Protein AF-A0A2V7W610-F1 (afdb_monomer)

pLDDT: mean 85.4, std 14.94, range [40.12, 98.06]

Radius of gyration: 17.73 Å; Cα contacts (8 Å, |Δi|>4): 260; chains: 1; bounding box: 36×51×51 Å

Structure (mmCIF, N/CA/C/O backbone):
data_AF-A0A2V7W610-F1
#
_entry.id   AF-A0A2V7W610-F1
#
loop_
_atom_site.group_PDB
_atom_site.id
_atom_site.type_symbol
_atom_site.label_atom_id
_atom_site.label_alt_id
_atom_site.label_comp_id
_atom_site.label_asym_id
_atom_site.label_entity_id
_atom_site.label_seq_id
_atom_site.pdbx_PDB_ins_code
_atom_site.Cartn_x
_atom_site.Cartn_y
_atom_site.Cartn_z
_atom_site.occupancy
_atom_site.B_iso_or_equiv
_atom_site.auth_seq_id
_atom_site.auth_comp_id
_atom_site.auth_asym_id
_atom_site.auth_atom_id
_atom_site.pdbx_PDB_model_num
ATOM 1 N N . MET A 1 1 ? 14.233 -35.018 30.218 1.00 40.12 1 MET A N 1
ATOM 2 C CA . MET A 1 1 ? 14.538 -34.528 28.858 1.00 40.12 1 MET A CA 1
ATOM 3 C C . MET A 1 1 ? 13.207 -34.160 28.218 1.00 40.12 1 MET A C 1
ATOM 5 O O . MET A 1 1 ? 12.438 -35.059 27.917 1.00 40.12 1 MET A O 1
ATOM 9 N N . PHE A 1 2 ? 12.868 -32.870 28.163 1.00 42.03 2 PHE A N 1
ATOM 10 C CA . PHE A 1 2 ? 11.609 -32.383 27.588 1.00 42.03 2 PHE A CA 1
ATOM 11 C C . PHE A 1 2 ? 11.849 -32.033 26.117 1.00 42.03 2 PHE A C 1
ATOM 13 O O . PHE A 1 2 ? 12.739 -31.240 25.820 1.00 42.03 2 PHE A O 1
ATOM 20 N N . ILE A 1 3 ? 11.097 -32.652 25.207 1.00 46.16 3 ILE A N 1
ATOM 21 C CA . ILE A 1 3 ? 11.120 -32.320 23.780 1.00 46.16 3 ILE A CA 1
ATOM 22 C C . ILE A 1 3 ? 10.206 -31.105 23.597 1.00 46.16 3 ILE A C 1
ATOM 24 O O . ILE A 1 3 ? 8.990 -31.219 23.735 1.00 46.16 3 ILE A O 1
ATOM 28 N N . ALA A 1 4 ? 10.795 -29.936 23.345 1.00 46.53 4 ALA A N 1
ATOM 29 C CA . ALA A 1 4 ? 10.055 -28.740 22.963 1.00 46.53 4 ALA A CA 1
ATOM 30 C C . ALA A 1 4 ? 9.516 -28.935 21.537 1.00 46.53 4 ALA A C 1
ATOM 32 O O . ALA A 1 4 ? 10.276 -28.912 20.571 1.00 46.53 4 ALA A O 1
ATOM 33 N N . GLY A 1 5 ? 8.212 -29.187 21.410 1.00 43.66 5 GLY A N 1
ATOM 34 C CA . GLY A 1 5 ? 7.533 -29.215 20.119 1.00 43.66 5 GLY A CA 1
ATOM 35 C C . GLY A 1 5 ? 7.457 -27.804 19.544 1.00 43.66 5 GLY A C 1
ATOM 36 O O . GLY A 1 5 ? 6.911 -26.905 20.179 1.00 43.66 5 GLY A O 1
ATOM 37 N N . THR A 1 6 ? 8.002 -27.601 18.348 1.00 46.81 6 THR A N 1
ATOM 38 C CA . THR A 1 6 ? 7.841 -26.358 17.591 1.00 46.81 6 THR A CA 1
ATOM 39 C C . THR A 1 6 ? 6.383 -26.235 17.151 1.00 46.81 6 THR A C 1
ATOM 41 O O . THR A 1 6 ? 5.948 -26.919 16.224 1.00 46.81 6 THR A O 1
ATOM 44 N N . ALA A 1 7 ? 5.609 -25.398 17.840 1.00 51.09 7 ALA A N 1
ATOM 45 C CA . ALA A 1 7 ? 4.271 -25.019 17.409 1.00 51.09 7 ALA A CA 1
ATOM 46 C C . ALA A 1 7 ? 4.396 -24.077 16.204 1.00 51.09 7 ALA A C 1
ATOM 48 O O . ALA A 1 7 ? 4.705 -22.899 16.359 1.00 51.09 7 ALA A O 1
ATOM 49 N N . PHE A 1 8 ? 4.190 -24.602 14.997 1.00 50.31 8 PHE A N 1
ATOM 50 C CA . PHE A 1 8 ? 3.998 -23.764 13.817 1.00 50.31 8 PHE A CA 1
ATOM 51 C C . PHE A 1 8 ? 2.590 -23.166 13.882 1.00 50.31 8 PHE A C 1
ATOM 53 O O . PHE A 1 8 ? 1.602 -23.906 13.870 1.00 50.31 8 PHE A O 1
ATOM 60 N N . ALA A 1 9 ? 2.497 -21.839 13.987 1.00 54.94 9 ALA A N 1
ATOM 61 C CA . ALA A 1 9 ? 1.236 -21.126 13.828 1.00 54.94 9 ALA A CA 1
ATOM 62 C C . ALA A 1 9 ? 0.700 -21.391 12.410 1.00 54.94 9 ALA A C 1
ATOM 64 O O . ALA A 1 9 ? 1.433 -21.254 11.430 1.00 54.94 9 ALA A O 1
ATOM 65 N N . LYS A 1 10 ? -0.553 -21.848 12.311 1.00 49.59 10 LYS A N 1
ATOM 66 C CA . LYS A 1 10 ? -1.235 -22.061 11.031 1.00 49.59 10 LYS A CA 1
ATOM 67 C C . LYS A 1 10 ? -1.889 -20.753 10.608 1.00 49.59 10 LYS A C 1
ATOM 69 O O . LYS A 1 10 ? -2.661 -20.194 11.379 1.00 49.59 10 LYS A O 1
ATOM 74 N N . THR A 1 11 ? -1.593 -20.317 9.396 1.00 49.59 11 THR A N 1
ATOM 75 C CA . THR A 1 11 ? -2.213 -19.165 8.737 1.00 49.59 11 THR A CA 1
ATOM 76 C C . THR A 1 11 ? -3.369 -19.662 7.853 1.00 49.59 11 THR A C 1
ATOM 78 O O . THR A 1 11 ? -3.312 -20.818 7.409 1.00 49.59 11 THR A O 1
ATOM 81 N N . PRO A 1 12 ? -4.432 -18.872 7.603 1.00 50.12 12 PRO A N 1
ATOM 82 C CA . PRO A 1 12 ? -5.572 -19.313 6.784 1.00 50.12 12 PRO A CA 1
ATOM 83 C C . PRO A 1 12 ? -5.183 -19.701 5.352 1.00 50.12 12 PRO A C 1
ATOM 85 O O . PRO A 1 12 ? -5.766 -20.612 4.767 1.00 50.12 12 PRO A O 1
ATOM 88 N N . ASP A 1 13 ? -4.148 -19.061 4.803 1.00 56.47 13 ASP A N 1
ATOM 89 C CA . ASP A 1 13 ? -3.583 -19.371 3.487 1.00 56.47 13 ASP A CA 1
ATOM 90 C C . ASP A 1 13 ? -2.638 -20.591 3.492 1.00 56.47 13 ASP A C 1
ATOM 92 O O . ASP A 1 13 ? -2.122 -20.997 2.447 1.00 56.47 13 ASP A O 1
ATOM 96 N N . GLY A 1 14 ? -2.404 -21.192 4.663 1.00 52.78 14 GLY A N 1
ATOM 97 C CA . GLY A 1 14 ? -1.526 -22.343 4.837 1.00 52.78 14 GLY A CA 1
ATOM 98 C C . GLY A 1 14 ? -0.048 -22.052 4.569 1.00 52.78 14 GLY A C 1
ATOM 99 O O . GLY A 1 14 ? 0.725 -23.004 4.429 1.00 52.78 14 GLY A O 1
ATOM 100 N N . LYS A 1 15 ? 0.359 -20.777 4.498 1.00 48.41 15 LYS A N 1
ATOM 101 C CA . LYS A 1 15 ? 1.742 -20.345 4.268 1.00 48.41 15 LYS A CA 1
ATOM 102 C C . LYS A 1 15 ? 2.288 -19.573 5.477 1.00 48.41 15 LYS A C 1
ATOM 104 O O . LYS A 1 15 ? 2.146 -18.360 5.553 1.00 48.41 15 LYS A O 1
ATOM 109 N N . PRO A 1 16 ? 2.972 -20.250 6.413 1.00 42.97 16 PRO A N 1
ATOM 110 C CA . PRO A 1 16 ? 3.772 -19.582 7.432 1.00 42.97 16 PRO A CA 1
ATOM 111 C C . PRO A 1 16 ? 5.091 -19.032 6.846 1.00 42.97 16 PRO A C 1
ATOM 113 O O . PRO A 1 16 ? 5.710 -19.715 6.023 1.00 42.97 16 PRO A O 1
ATOM 116 N N . PRO A 1 17 ? 5.599 -17.886 7.341 1.00 52.41 17 PRO A N 1
ATOM 117 C CA . PRO A 1 17 ? 4.897 -16.938 8.208 1.00 52.41 17 PRO A CA 1
ATOM 118 C C . PRO A 1 17 ? 3.765 -16.256 7.433 1.00 52.41 17 PRO A C 1
ATOM 120 O O . PRO A 1 17 ? 3.884 -16.089 6.220 1.00 52.41 17 PRO A O 1
ATOM 123 N N . SER A 1 18 ? 2.695 -15.855 8.124 1.00 51.53 18 SER A N 1
ATOM 124 C CA . SER A 1 18 ? 1.663 -15.042 7.488 1.00 51.53 18 SER A CA 1
ATOM 125 C C . SER A 1 18 ? 2.335 -13.809 6.892 1.00 51.53 18 SER A C 1
ATOM 127 O O . SER A 1 18 ? 3.132 -13.136 7.551 1.00 51.53 18 SER A O 1
ATOM 129 N N . VAL A 1 19 ? 2.093 -13.547 5.606 1.00 52.16 19 VAL A N 1
ATOM 130 C CA . VAL A 1 19 ? 2.658 -12.378 4.915 1.00 52.16 19 VAL A CA 1
ATOM 131 C C . VAL A 1 19 ? 1.799 -11.163 5.271 1.00 52.16 19 VAL A C 1
ATOM 133 O O . VAL A 1 19 ? 1.050 -10.597 4.469 1.00 52.16 19 VAL A O 1
ATOM 136 N N . GLU A 1 20 ? 1.886 -10.804 6.541 1.00 61.25 20 GLU A N 1
ATOM 137 C CA . GLU A 1 20 ? 1.052 -9.861 7.268 1.00 61.25 20 GLU A CA 1
ATOM 138 C C . GLU A 1 20 ? 1.878 -8.609 7.537 1.00 61.25 20 GLU A C 1
ATOM 140 O O . GLU A 1 20 ? 2.584 -8.473 8.527 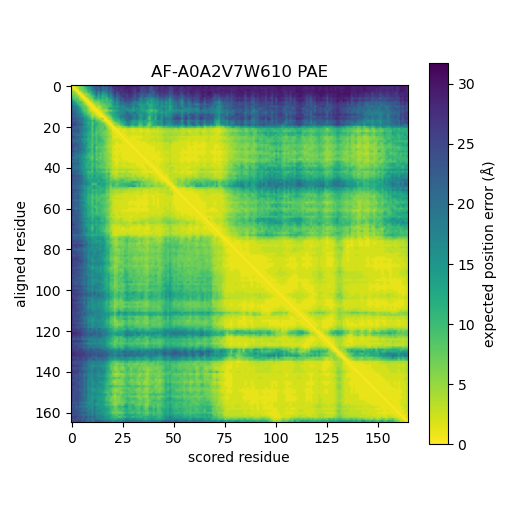1.00 61.25 20 GLU A O 1
ATOM 145 N N . THR A 1 21 ? 1.896 -7.755 6.515 1.00 67.94 21 THR A N 1
ATOM 146 C CA . THR A 1 21 ? 2.650 -6.498 6.492 1.00 67.94 21 THR A CA 1
ATOM 147 C C . THR A 1 21 ? 1.739 -5.288 6.297 1.00 67.94 21 THR A C 1
ATOM 149 O O . THR A 1 21 ? 2.192 -4.191 5.964 1.00 67.94 21 THR A O 1
ATOM 152 N N . VAL A 1 22 ? 0.423 -5.490 6.450 1.00 77.94 22 VAL A N 1
ATOM 153 C CA . VAL A 1 22 ? -0.573 -4.419 6.283 1.00 77.94 22 VAL A CA 1
ATOM 154 C C . VAL A 1 22 ? -0.515 -3.443 7.457 1.00 77.94 22 VAL A C 1
ATOM 156 O O . VAL A 1 22 ? -0.841 -2.267 7.301 1.00 77.94 22 VAL A O 1
ATOM 159 N N . CYS A 1 23 ? -0.017 -3.914 8.600 1.00 86.38 23 CYS A N 1
ATOM 160 C CA . CYS A 1 23 ? 0.124 -3.141 9.820 1.00 86.38 23 CYS A CA 1
ATOM 161 C C . CYS A 1 23 ? 1.526 -2.545 10.040 1.00 86.38 23 CYS A C 1
ATOM 163 O O . CYS A 1 23 ? 1.711 -1.822 11.015 1.00 86.38 23 CYS A O 1
ATOM 165 N N . ASP A 1 24 ? 2.498 -2.764 9.141 1.00 83.38 24 ASP A N 1
ATOM 166 C CA . ASP A 1 24 ? 3.905 -2.323 9.296 1.00 83.38 24 ASP A CA 1
ATOM 167 C C . ASP A 1 24 ? 4.071 -0.821 9.580 1.00 83.38 24 ASP A C 1
ATOM 169 O O . ASP A 1 24 ? 5.041 -0.394 10.208 1.00 83.38 24 ASP A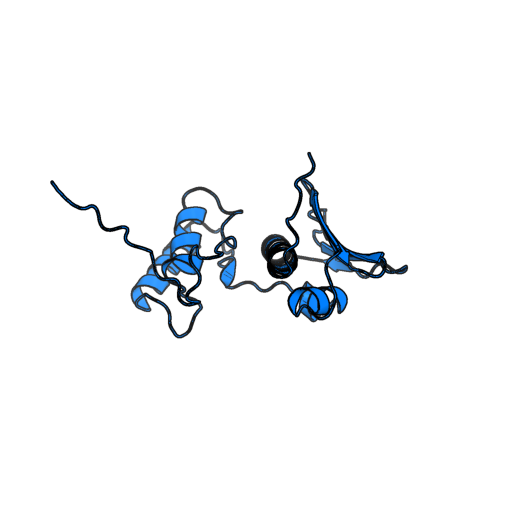 O 1
ATOM 173 N N . ASN A 1 25 ? 3.140 -0.007 9.082 1.00 80.81 25 ASN A N 1
ATOM 174 C CA . ASN A 1 25 ? 3.194 1.446 9.221 1.00 80.81 25 ASN A CA 1
ATOM 175 C C . ASN A 1 25 ? 2.504 1.957 10.495 1.00 80.81 25 ASN A C 1
ATOM 177 O O . ASN A 1 25 ? 2.640 3.133 10.842 1.00 80.81 25 ASN A O 1
ATOM 181 N N . GLU A 1 26 ? 1.779 1.093 11.204 1.00 87.81 26 GLU A N 1
ATOM 182 C CA . GLU A 1 26 ? 1.158 1.427 12.478 1.00 87.81 26 GLU A CA 1
ATOM 183 C C . GLU A 1 26 ? 2.176 1.374 13.619 1.00 87.81 26 GLU A C 1
ATOM 185 O O . GLU A 1 26 ? 3.201 0.693 13.562 1.00 87.81 26 GLU A O 1
ATOM 190 N N . LYS A 1 27 ? 1.903 2.110 14.701 1.00 89.62 27 LYS A N 1
ATOM 191 C CA . LYS A 1 27 ? 2.791 2.169 15.873 1.00 89.62 27 LYS A CA 1
ATOM 192 C C . LYS A 1 27 ? 2.008 2.048 17.177 1.00 89.62 27 LYS A C 1
ATOM 194 O O . LYS A 1 27 ? 0.849 2.449 17.273 1.00 89.62 27 LYS A O 1
ATOM 199 N N . GLY A 1 28 ? 2.655 1.512 18.212 1.00 93.88 28 GLY A N 1
ATOM 200 C CA . GLY A 1 28 ? 2.105 1.449 19.569 1.00 93.88 28 GLY A CA 1
ATOM 201 C C . GLY A 1 28 ? 0.785 0.676 19.659 1.00 93.88 28 GLY A C 1
ATOM 202 O O . GLY A 1 28 ? 0.685 -0.456 19.192 1.00 93.88 28 GLY A O 1
ATOM 203 N N . VAL A 1 29 ? -0.233 1.285 20.275 1.00 95.69 29 VAL A N 1
ATOM 204 C CA . VAL A 1 29 ? -1.556 0.656 20.450 1.00 95.69 29 VAL A CA 1
ATOM 205 C C . VAL A 1 29 ? -2.202 0.315 19.109 1.00 95.69 29 VAL A C 1
ATOM 207 O O . VAL A 1 29 ? -2.818 -0.738 18.982 1.00 95.69 29 VAL A O 1
ATOM 210 N N . LEU A 1 30 ? -2.029 1.169 18.102 1.00 94.31 30 LEU A N 1
ATOM 211 C CA . LEU A 1 30 ? -2.614 0.956 16.782 1.00 94.31 30 LEU A CA 1
ATOM 212 C C . LEU A 1 30 ? -1.957 -0.219 16.072 1.00 94.31 30 LEU A C 1
ATOM 214 O O . LEU A 1 30 ? -2.660 -1.026 15.486 1.00 94.31 30 LEU A O 1
ATOM 218 N N . PHE A 1 31 ? -0.640 -0.379 16.213 1.00 92.88 31 PHE A N 1
ATOM 219 C CA . PHE A 1 31 ? 0.056 -1.562 15.710 1.00 92.88 31 PHE A CA 1
ATOM 220 C C . PHE A 1 31 ? -0.526 -2.842 16.317 1.00 92.88 31 PHE A C 1
ATOM 222 O O . PHE A 1 31 ? -0.952 -3.736 15.598 1.00 92.88 31 PHE A O 1
ATOM 229 N N . GLY A 1 32 ? -0.654 -2.894 17.647 1.00 93.62 32 GLY A N 1
ATOM 230 C CA . GLY A 1 32 ? -1.220 -4.065 18.320 1.00 93.62 32 GLY A CA 1
ATOM 231 C C . GLY A 1 32 ? -2.672 -4.358 17.924 1.00 93.62 32 GLY A C 1
ATOM 232 O O . GLY A 1 32 ? -3.035 -5.518 17.746 1.00 93.62 32 GLY A O 1
ATOM 233 N N . LEU A 1 33 ? -3.503 -3.323 17.771 1.00 95.38 33 LEU A N 1
ATOM 234 C CA . LEU A 1 33 ? -4.895 -3.478 17.343 1.00 95.38 33 LEU A CA 1
ATOM 235 C C . LEU A 1 33 ? -5.003 -3.896 15.874 1.00 95.38 33 LEU A C 1
ATOM 237 O O . LEU A 1 33 ? -5.821 -4.758 15.565 1.00 95.38 33 LEU A O 1
ATOM 241 N N . CYS A 1 34 ? -4.179 -3.319 14.998 1.00 92.50 34 CYS A N 1
ATOM 242 C CA . CYS A 1 34 ? -4.109 -3.684 13.589 1.00 92.50 34 CYS A CA 1
ATOM 243 C C . CYS A 1 34 ? -3.702 -5.148 13.449 1.00 92.50 34 CYS A C 1
ATOM 245 O O . CYS A 1 34 ? -4.459 -5.919 12.869 1.00 92.50 34 CYS A O 1
ATOM 247 N N . ASN A 1 35 ? -2.594 -5.562 14.073 1.00 91.06 35 ASN A N 1
ATOM 248 C CA . ASN A 1 35 ? -2.155 -6.955 14.026 1.00 91.06 35 ASN A CA 1
ATOM 249 C C . ASN A 1 35 ? -3.221 -7.885 14.608 1.00 91.06 35 ASN A C 1
ATOM 251 O O . ASN A 1 35 ? -3.481 -8.947 14.067 1.00 91.06 35 ASN A O 1
ATOM 255 N N . ALA A 1 36 ? -3.890 -7.508 15.697 1.00 92.19 36 ALA A N 1
ATOM 256 C CA . ALA A 1 36 ? -4.942 -8.353 16.250 1.00 92.19 36 ALA A CA 1
ATOM 257 C C . ALA A 1 36 ? -6.136 -8.517 15.294 1.00 92.19 36 ALA A C 1
ATOM 259 O O . ALA A 1 36 ? -6.700 -9.603 15.232 1.00 92.19 36 ALA A O 1
ATOM 260 N N . TYR A 1 37 ? -6.537 -7.457 14.587 1.00 91.50 37 TYR A N 1
ATOM 261 C CA . TYR A 1 37 ? -7.735 -7.447 13.744 1.00 91.50 37 TYR A CA 1
ATOM 262 C C . TYR A 1 37 ? -7.479 -7.983 12.335 1.00 91.50 37 TYR A C 1
ATOM 264 O O . TYR A 1 37 ? -8.192 -8.868 11.868 1.00 91.50 37 TYR A O 1
ATOM 272 N N . CYS A 1 38 ? -6.468 -7.428 11.671 1.00 86.50 38 CYS A N 1
ATOM 273 C CA . CYS A 1 38 ? -6.161 -7.683 10.272 1.00 86.50 38 CYS A CA 1
ATOM 274 C C . CYS A 1 38 ? -5.371 -8.969 10.051 1.00 86.50 38 CYS A C 1
ATOM 276 O O . CYS A 1 38 ? -5.467 -9.528 8.971 1.00 86.50 38 CYS A O 1
ATOM 278 N N . GLU A 1 39 ? -4.568 -9.375 11.033 1.00 84.62 39 GLU A N 1
ATOM 279 C CA . GLU A 1 39 ? -3.521 -10.381 10.847 1.00 84.62 39 GLU A CA 1
ATOM 280 C C . GLU A 1 39 ? -3.824 -11.623 11.714 1.00 84.62 39 GLU A C 1
ATOM 282 O O . GLU A 1 39 ? -4.141 -12.700 11.239 1.00 84.62 39 GLU A O 1
ATOM 287 N N . ALA A 1 40 ? -3.901 -11.475 13.036 1.00 85.94 40 ALA A N 1
ATOM 288 C CA . ALA A 1 40 ? -4.090 -12.614 13.935 1.00 85.94 40 ALA A CA 1
ATOM 289 C C . ALA A 1 40 ? -5.508 -13.217 13.928 1.00 85.94 40 ALA A C 1
ATOM 291 O O . ALA A 1 40 ? -5.667 -14.411 14.196 1.00 85.94 40 ALA A O 1
ATOM 292 N N . GLN A 1 41 ? -6.544 -12.391 13.752 1.00 85.44 41 GLN A N 1
ATOM 293 C CA . GLN A 1 41 ? -7.941 -12.844 13.781 1.00 85.44 41 GLN A CA 1
ATOM 294 C C . GLN A 1 41 ? -8.584 -12.913 12.401 1.00 85.44 41 GLN A C 1
ATOM 296 O O . GLN A 1 41 ? -9.663 -13.498 12.306 1.00 85.44 41 GLN A O 1
ATOM 301 N N . ASP A 1 42 ? -7.947 -12.333 11.379 1.00 81.94 42 ASP A N 1
ATOM 302 C CA . ASP A 1 42 ? -8.472 -12.238 10.017 1.00 81.94 42 ASP A CA 1
ATOM 303 C C . ASP A 1 42 ? -9.928 -11.763 9.985 1.00 81.94 42 ASP A C 1
ATOM 305 O O . ASP A 1 42 ? -10.773 -12.335 9.304 1.00 81.94 42 ASP A O 1
ATOM 309 N N . CYS A 1 43 ? -10.257 -10.716 10.745 1.00 86.12 43 CYS A N 1
ATOM 310 C CA . CYS A 1 43 ? -11.641 -10.270 10.944 1.00 86.12 43 CYS A CA 1
ATOM 311 C C . CYS A 1 43 ? -12.351 -9.796 9.658 1.00 86.12 43 CYS A C 1
ATOM 313 O O . CYS A 1 43 ? -13.552 -9.529 9.678 1.00 86.12 43 CYS A O 1
ATOM 315 N N . THR A 1 44 ? -11.617 -9.668 8.550 1.00 82.31 44 THR A N 1
ATOM 316 C CA . THR A 1 44 ? -12.155 -9.340 7.221 1.00 82.31 44 THR A CA 1
ATOM 317 C C . THR A 1 44 ? -12.395 -10.579 6.344 1.00 82.31 44 THR A C 1
ATOM 319 O O . THR A 1 44 ? -13.052 -10.464 5.308 1.00 82.31 44 THR A O 1
ATOM 322 N N . ASP A 1 45 ? -11.923 -11.764 6.755 1.00 77.81 45 ASP A N 1
ATOM 323 C CA . ASP A 1 45 ? -12.124 -13.032 6.050 1.00 77.81 45 ASP A CA 1
ATOM 324 C C . ASP A 1 45 ? -13.425 -13.717 6.520 1.00 77.81 45 ASP A C 1
ATOM 326 O O . ASP A 1 45 ? -13.684 -13.822 7.723 1.00 77.81 45 ASP A O 1
ATOM 330 N N . PRO A 1 46 ? -14.264 -14.244 5.609 1.00 75.50 46 PRO A N 1
ATOM 331 C CA . PRO A 1 46 ? -15.458 -15.003 5.993 1.00 75.50 46 PRO A CA 1
ATOM 332 C C . PRO A 1 46 ? -15.161 -16.267 6.827 1.00 75.50 46 PRO A C 1
ATOM 334 O O . PRO A 1 46 ? -16.061 -16.779 7.494 1.00 75.50 46 PRO A O 1
ATOM 337 N N . ASN A 1 47 ? -13.924 -16.764 6.808 1.00 75.75 47 ASN A N 1
ATOM 338 C CA . ASN A 1 47 ? -13.409 -17.889 7.589 1.00 75.75 47 ASN A CA 1
ATOM 339 C C . ASN A 1 47 ? -12.522 -17.438 8.765 1.00 75.75 47 ASN A C 1
ATOM 341 O O . ASN A 1 47 ? -11.662 -18.209 9.196 1.00 75.75 47 ASN A O 1
ATOM 345 N N . GLN A 1 48 ? -12.720 -16.217 9.278 1.00 74.88 48 GLN A N 1
ATOM 346 C CA . GLN A 1 48 ? -11.960 -15.647 10.395 1.00 74.88 48 GLN A CA 1
ATOM 347 C C . GLN A 1 48 ? -11.703 -16.649 11.539 1.00 74.88 48 GLN A C 1
ATOM 349 O O . GLN A 1 48 ? -12.558 -17.456 11.919 1.00 74.88 48 GLN A O 1
ATOM 354 N N . HIS A 1 49 ? -10.533 -16.547 12.166 1.00 68.81 49 HIS A N 1
ATOM 355 C CA . HIS A 1 49 ? -10.116 -17.430 13.263 1.00 68.81 49 HIS A CA 1
ATOM 356 C C . HIS A 1 49 ? -10.683 -17.026 14.635 1.00 68.81 49 HIS A C 1
ATOM 358 O O . HIS A 1 49 ? -10.281 -17.556 15.675 1.00 68.81 49 HIS A O 1
ATOM 364 N N . SER A 1 50 ? -11.626 -16.083 14.655 1.00 78.75 50 SER A N 1
ATOM 365 C CA . SER A 1 50 ? -12.175 -15.484 15.866 1.00 78.75 50 SER A CA 1
ATOM 366 C C . SER A 1 50 ? -13.702 -15.404 15.842 1.00 78.75 50 SER A C 1
ATOM 368 O O . SER A 1 50 ? -14.369 -15.691 14.850 1.00 78.75 50 SER A O 1
ATOM 370 N N . SER A 1 51 ? -14.289 -15.022 16.974 1.00 87.81 51 SER A N 1
ATOM 371 C CA . SER A 1 51 ? -15.722 -14.722 17.046 1.00 87.81 51 SER A CA 1
ATOM 372 C C . SER A 1 51 ? -15.997 -13.289 16.586 1.00 87.81 51 SER A C 1
ATOM 374 O O . SER A 1 51 ? -15.217 -12.384 16.882 1.00 87.81 51 SER A O 1
ATOM 376 N N . ASN A 1 52 ? -17.164 -13.047 15.982 1.00 89.19 52 ASN A N 1
ATOM 377 C CA . ASN A 1 52 ? -17.594 -11.694 15.596 1.00 89.19 52 ASN A CA 1
ATOM 378 C C . ASN A 1 52 ? -17.535 -10.704 16.770 1.00 89.19 52 ASN A C 1
ATOM 380 O O . ASN A 1 52 ? -17.188 -9.541 16.592 1.00 89.19 52 ASN A O 1
ATOM 384 N N . THR A 1 53 ? -17.828 -11.167 17.987 1.00 93.31 53 THR A N 1
ATOM 385 C CA . THR A 1 53 ? -17.757 -10.350 19.205 1.00 93.31 53 THR A CA 1
ATOM 386 C C . THR A 1 53 ? -16.338 -9.856 19.493 1.00 93.31 53 THR A C 1
ATOM 388 O O . THR A 1 53 ? -16.158 -8.713 1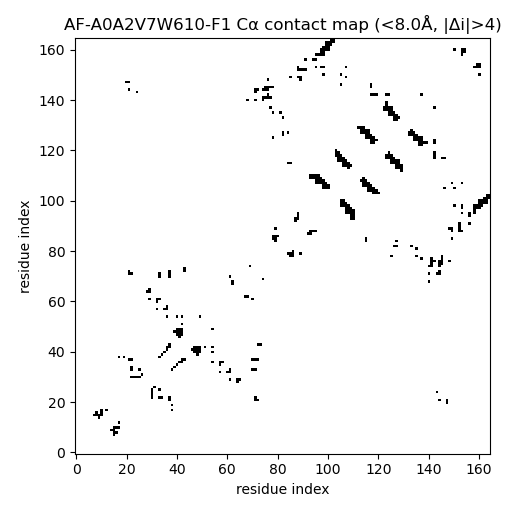9.910 1.00 93.31 53 THR A O 1
ATOM 391 N N . ALA A 1 54 ? -15.323 -10.693 19.268 1.00 92.25 54 ALA A N 1
ATOM 392 C CA . ALA A 1 54 ? -13.928 -10.314 19.471 1.00 92.25 54 ALA A CA 1
ATOM 393 C C . ALA A 1 54 ? -13.472 -9.287 18.422 1.00 92.25 54 ALA A C 1
ATOM 395 O O . ALA A 1 54 ? -12.918 -8.253 18.798 1.00 92.25 54 ALA A O 1
ATOM 396 N N . CYS A 1 55 ? -13.814 -9.499 17.148 1.00 93.00 55 CYS A N 1
ATOM 397 C CA . CYS A 1 55 ? -13.560 -8.532 16.077 1.00 93.00 55 CYS A CA 1
ATOM 398 C C . CYS A 1 55 ? -14.236 -7.178 16.352 1.00 93.00 55 CYS A C 1
ATOM 400 O O . CYS A 1 55 ? -13.596 -6.131 16.288 1.00 93.00 55 CYS A O 1
ATOM 402 N N . GLN A 1 56 ? -15.499 -7.178 16.793 1.00 94.75 56 GLN A N 1
ATOM 403 C CA . GLN A 1 56 ? -16.204 -5.952 17.192 1.00 94.75 56 GLN A CA 1
ATOM 404 C C . GLN A 1 56 ? -15.527 -5.216 18.353 1.00 94.75 56 GLN A C 1
ATOM 406 O O . GLN A 1 56 ? -15.561 -3.987 18.418 1.00 94.75 56 GLN A O 1
ATOM 411 N N . GLN A 1 57 ? -14.922 -5.942 19.294 1.00 96.19 57 GLN A N 1
ATOM 412 C CA . GLN A 1 57 ? -14.209 -5.319 20.404 1.00 96.19 57 GLN A CA 1
ATOM 413 C C . GLN A 1 57 ? -12.909 -4.646 19.944 1.00 96.19 57 GLN A C 1
ATOM 415 O O . GLN A 1 57 ? -12.553 -3.592 20.478 1.00 96.19 57 GLN A O 1
ATOM 420 N N . LEU A 1 58 ? -12.225 -5.226 18.954 1.00 96.06 58 LEU A N 1
ATOM 421 C CA . LEU A 1 58 ? -11.057 -4.619 18.319 1.00 96.06 58 LEU A CA 1
ATOM 422 C C . LEU A 1 58 ? -11.440 -3.346 17.560 1.00 96.06 58 LEU A C 1
ATOM 424 O O . LEU A 1 58 ? -10.794 -2.325 17.780 1.00 96.06 58 LEU A O 1
ATOM 428 N N . ILE A 1 59 ? -12.541 -3.363 16.797 1.00 94.44 59 ILE A N 1
ATOM 429 C CA . ILE A 1 59 ? -13.091 -2.171 16.123 1.00 94.44 59 ILE A CA 1
ATOM 430 C C . ILE A 1 59 ? -13.354 -1.046 17.124 1.00 94.44 59 ILE A C 1
ATOM 432 O O . ILE A 1 59 ? -12.805 0.045 16.994 1.00 94.44 59 ILE A O 1
ATOM 436 N N . LYS A 1 60 ? -14.090 -1.328 18.203 1.00 95.56 60 LYS A N 1
ATOM 437 C CA . LYS A 1 60 ? -14.382 -0.325 19.242 1.00 95.56 60 LYS A CA 1
ATOM 438 C C . LYS A 1 60 ? -13.134 0.255 19.900 1.00 95.56 60 LYS A C 1
ATOM 440 O O . LYS A 1 60 ? -13.175 1.362 20.430 1.00 95.56 60 LYS A O 1
ATOM 445 N N . ASN A 1 61 ? -12.051 -0.513 19.988 1.00 96.50 61 ASN A N 1
ATOM 446 C CA . ASN A 1 61 ? -10.799 -0.022 20.555 1.00 96.50 61 ASN A CA 1
ATOM 447 C C . ASN A 1 61 ? -9.998 0.775 19.527 1.00 96.50 61 ASN A C 1
ATOM 449 O O . ASN A 1 61 ? -9.414 1.790 19.890 1.00 96.50 61 ASN A O 1
ATOM 453 N N . TRP A 1 62 ? -10.022 0.367 18.261 1.00 96.06 62 TRP A N 1
ATOM 454 C CA . TRP A 1 62 ? -9.424 1.109 17.160 1.00 96.06 62 TRP A CA 1
ATOM 455 C C . TRP A 1 62 ? -10.033 2.500 17.032 1.00 96.06 62 TRP A C 1
ATOM 457 O O . TRP A 1 62 ? -9.305 3.484 17.087 1.00 96.06 62 TRP A O 1
ATOM 467 N N . GLU A 1 63 ? -11.363 2.600 17.007 1.00 94.00 63 GLU A N 1
ATOM 468 C CA . GLU A 1 63 ? -12.097 3.870 16.914 1.00 94.00 63 GLU A CA 1
ATOM 469 C C . GLU A 1 63 ? -11.675 4.897 17.980 1.00 94.00 63 GLU A C 1
ATOM 471 O O . GLU A 1 63 ? -11.651 6.096 17.712 1.00 94.00 63 GLU A O 1
ATOM 476 N N . LYS A 1 64 ? -11.281 4.445 19.179 1.00 95.50 64 LYS A N 1
ATOM 477 C CA . LYS A 1 64 ? -10.818 5.328 20.267 1.00 95.50 64 LYS A CA 1
ATOM 478 C C . LYS A 1 64 ? -9.446 5.949 20.013 1.00 95.50 64 LYS A C 1
ATOM 480 O O . LYS A 1 64 ? -9.136 6.975 20.610 1.00 95.50 64 LYS A O 1
ATOM 485 N N . HIS A 1 65 ? -8.608 5.302 19.207 1.00 94.00 65 HIS A N 1
ATOM 486 C CA . HIS A 1 65 ? -7.206 5.675 19.005 1.00 94.00 65 HIS A CA 1
ATOM 487 C C . HIS A 1 65 ? -6.903 6.127 17.577 1.00 94.00 65 HIS A C 1
ATOM 489 O O . HIS A 1 65 ? -5.891 6.782 17.352 1.00 94.00 65 HIS A O 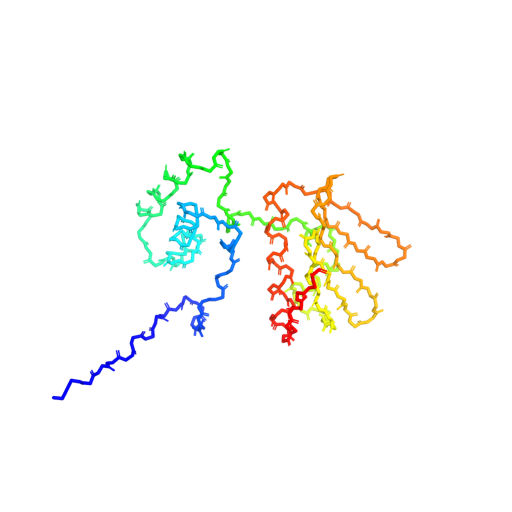1
ATOM 495 N N . ALA A 1 66 ? -7.741 5.755 16.612 1.00 90.06 66 ALA A N 1
ATOM 496 C CA . ALA A 1 66 ? -7.440 5.898 15.198 1.00 90.06 66 ALA A CA 1
ATOM 497 C C . ALA A 1 66 ? -7.923 7.210 14.576 1.00 90.06 66 ALA A C 1
ATOM 499 O O . ALA A 1 66 ? -7.732 7.410 13.380 1.00 90.06 66 ALA A O 1
ATOM 500 N N . GLU A 1 67 ? -8.533 8.092 15.376 1.00 89.50 67 GLU A N 1
ATOM 501 C CA . GLU A 1 67 ? -9.025 9.406 14.939 1.00 89.50 67 GLU A CA 1
ATOM 502 C C . GLU A 1 67 ? -9.973 9.310 13.726 1.00 89.50 67 GLU A C 1
ATOM 504 O O . GLU A 1 67 ? -9.956 10.139 12.823 1.00 89.50 67 GLU A O 1
ATOM 509 N N . GLY A 1 68 ? -10.809 8.266 13.701 1.00 83.88 68 GLY A N 1
ATOM 510 C CA . GLY A 1 68 ? -11.784 8.028 12.632 1.00 83.88 68 GLY A CA 1
ATOM 511 C C . GLY A 1 68 ? -11.227 7.351 11.376 1.00 83.88 68 GLY A C 1
ATOM 512 O O . GLY A 1 68 ? -11.993 7.111 10.445 1.00 83.88 68 GLY A O 1
ATOM 513 N N . ARG A 1 69 ? -9.933 7.004 11.333 1.00 87.25 69 ARG A N 1
ATOM 514 C CA . ARG A 1 69 ? -9.364 6.215 10.230 1.00 87.25 69 ARG A CA 1
ATOM 515 C C . ARG A 1 69 ? -9.868 4.756 10.291 1.00 87.25 69 ARG A C 1
ATOM 517 O O . ARG A 1 69 ? -9.979 4.225 11.397 1.00 87.25 69 ARG A O 1
ATOM 524 N N . PRO A 1 70 ? -10.152 4.089 9.158 1.00 88.75 70 PRO A N 1
ATOM 52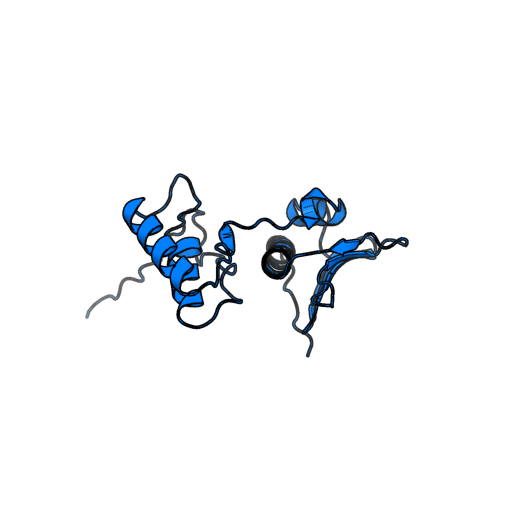5 C CA . PRO A 1 70 ? -10.502 2.662 9.125 1.00 88.75 70 PRO A CA 1
ATOM 526 C C . PRO A 1 70 ? -9.273 1.773 9.378 1.00 88.75 70 PRO A C 1
ATOM 528 O O . PRO A 1 70 ? -8.143 2.264 9.389 1.00 88.75 70 PRO A O 1
ATOM 531 N N . PHE A 1 71 ? -9.457 0.460 9.546 1.00 89.31 71 PHE A N 1
ATOM 532 C CA . PHE A 1 71 ? -8.305 -0.444 9.568 1.00 89.31 71 PHE A CA 1
ATOM 533 C C . PHE A 1 71 ? -7.596 -0.471 8.200 1.00 89.31 71 PHE A C 1
ATOM 535 O O . PHE A 1 71 ? -8.262 -0.447 7.160 1.00 89.31 71 PHE A O 1
ATOM 542 N N . PRO A 1 72 ? -6.255 -0.602 8.162 1.00 85.00 72 PRO A N 1
ATOM 543 C CA . PRO A 1 72 ? -5.506 -0.765 6.917 1.00 85.00 72 PRO A CA 1
ATOM 544 C C . PRO A 1 72 ? -6.018 -1.890 6.010 1.00 85.00 72 PRO A C 1
ATOM 546 O O . PRO A 1 72 ? -6.163 -1.672 4.813 1.00 85.00 72 PRO A O 1
ATOM 549 N N . CYS A 1 73 ? -6.374 -3.051 6.567 1.00 83.38 73 CYS A N 1
ATOM 550 C CA . CYS A 1 73 ? -6.893 -4.188 5.797 1.00 83.38 73 CYS A CA 1
ATOM 551 C C . CYS A 1 73 ? -8.314 -4.001 5.235 1.00 83.38 73 CYS A C 1
ATOM 553 O O . CYS A 1 73 ? -8.734 -4.777 4.383 1.00 83.38 73 CYS A O 1
ATOM 555 N N . GLU A 1 74 ? -9.061 -2.990 5.683 1.00 85.81 74 GLU A N 1
ATOM 556 C CA . GLU A 1 74 ? -10.399 -2.678 5.155 1.00 85.81 74 GLU A CA 1
ATOM 557 C C . GLU A 1 74 ? -10.351 -1.661 4.011 1.00 85.81 74 GLU A C 1
ATOM 559 O O . GLU A 1 74 ? -11.341 -1.448 3.311 1.00 85.81 74 GLU A O 1
ATOM 564 N N . THR A 1 75 ? -9.198 -1.020 3.818 1.00 84.38 75 THR A N 1
ATOM 565 C CA . THR A 1 75 ? -8.986 -0.045 2.753 1.00 84.38 75 THR A CA 1
ATOM 566 C C . THR A 1 75 ? -8.380 -0.745 1.539 1.00 84.38 75 THR A C 1
ATOM 568 O O . THR A 1 75 ? -7.494 -1.585 1.676 1.00 84.38 75 THR A O 1
ATOM 571 N N . LYS A 1 76 ? -8.849 -0.400 0.336 1.00 87.81 76 LYS A N 1
ATOM 572 C CA . LYS A 1 76 ? -8.286 -0.887 -0.932 1.00 87.81 76 LYS A CA 1
ATOM 573 C C . LYS A 1 76 ? -7.419 0.184 -1.572 1.00 87.81 76 LYS A C 1
ATOM 575 O O . LYS A 1 76 ? -7.671 1.371 -1.391 1.00 87.81 76 LYS A O 1
ATOM 580 N N . CYS A 1 77 ? -6.419 -0.240 -2.336 1.00 90.56 77 CYS A N 1
ATOM 581 C CA . CYS A 1 77 ? -5.655 0.678 -3.163 1.00 90.56 77 CYS A CA 1
ATOM 582 C C . CYS A 1 77 ? -6.461 1.039 -4.424 1.00 90.56 77 CYS A C 1
ATOM 584 O O . CYS A 1 77 ? -6.686 0.152 -5.247 1.00 90.56 77 CYS A O 1
ATOM 586 N N . PRO A 1 78 ? -6.864 2.306 -4.637 1.00 94.81 78 PRO A N 1
ATOM 587 C CA . PRO A 1 78 ? -7.630 2.682 -5.828 1.00 94.81 78 PRO A CA 1
ATOM 588 C C . PRO A 1 78 ? -6.783 2.675 -7.111 1.00 94.81 78 PRO A C 1
ATOM 590 O O . PRO A 1 78 ? -7.325 2.720 -8.212 1.00 94.81 78 PRO A O 1
ATOM 593 N N . CYS A 1 79 ? -5.452 2.609 -7.003 1.00 94.62 79 CYS A N 1
ATOM 594 C CA . CYS A 1 79 ? -4.557 2.645 -8.159 1.00 94.62 79 CYS A CA 1
ATOM 595 C C . CYS A 1 79 ? -4.772 1.466 -9.103 1.00 94.62 79 CYS A C 1
ATOM 597 O O . CYS A 1 79 ? -4.712 1.660 -10.308 1.00 94.62 79 CYS A O 1
ATOM 599 N N . ALA A 1 80 ? -5.061 0.269 -8.589 1.00 92.69 80 ALA A N 1
ATOM 600 C CA . ALA A 1 80 ? -5.343 -0.888 -9.437 1.00 92.69 80 ALA A CA 1
ATOM 601 C C . ALA A 1 80 ? -6.654 -0.740 -10.221 1.00 92.69 80 ALA A C 1
ATOM 603 O O . ALA A 1 80 ? -6.747 -1.202 -11.352 1.00 92.69 80 ALA A O 1
ATOM 604 N N . ASP A 1 81 ? -7.646 -0.045 -9.664 1.00 93.19 81 ASP A N 1
ATOM 605 C CA . ASP A 1 81 ? -8.920 0.189 -10.349 1.00 93.19 81 ASP A CA 1
ATOM 606 C C . ASP A 1 81 ? -8.814 1.296 -11.413 1.00 93.19 81 ASP A C 1
ATOM 608 O O . ASP A 1 81 ? -9.584 1.318 -12.375 1.00 93.19 81 ASP A O 1
ATOM 612 N N . LEU A 1 82 ? -7.871 2.228 -11.240 1.00 94.12 82 LEU A N 1
ATOM 613 C CA . LEU A 1 82 ? -7.763 3.447 -12.048 1.00 94.12 82 LEU A CA 1
ATOM 614 C C . LEU A 1 82 ? -6.583 3.447 -13.029 1.00 94.12 82 LEU A C 1
ATOM 616 O O . LEU A 1 82 ? -6.621 4.175 -14.019 1.00 94.12 82 LEU A O 1
ATOM 620 N N . LEU A 1 83 ? -5.540 2.654 -12.773 1.00 94.25 83 LEU A N 1
ATOM 621 C CA . LEU A 1 83 ? -4.308 2.599 -13.559 1.00 94.25 83 LEU A CA 1
ATOM 622 C C . LEU A 1 83 ? -4.013 1.150 -13.966 1.00 94.25 83 LEU A C 1
ATOM 624 O O . LEU A 1 83 ? -3.679 0.302 -13.140 1.00 94.25 83 LEU A O 1
ATOM 628 N N . GLU A 1 84 ? -4.078 0.874 -15.270 1.00 94.50 84 GLU A N 1
ATOM 629 C CA . GLU A 1 84 ? -3.970 -0.488 -15.817 1.00 94.50 84 GLU A CA 1
ATOM 630 C C . GLU A 1 84 ? -2.657 -1.190 -15.431 1.00 94.50 84 GLU A C 1
ATOM 632 O O . GLU A 1 84 ? -2.655 -2.390 -15.151 1.00 94.50 84 GLU A O 1
ATOM 637 N N . LEU A 1 85 ? -1.538 -0.459 -15.368 1.00 95.12 85 LEU A N 1
ATOM 638 C CA . LEU A 1 85 ? -0.254 -1.039 -14.971 1.00 95.12 85 LEU A CA 1
ATOM 639 C C . LEU A 1 85 ? -0.286 -1.582 -13.534 1.00 95.12 85 LEU A C 1
ATOM 641 O O . LEU A 1 85 ? 0.254 -2.656 -13.284 1.00 95.12 85 LEU A O 1
ATOM 645 N N . PHE A 1 86 ? -0.959 -0.897 -12.603 1.00 96.19 86 PHE A N 1
ATOM 646 C CA . PHE A 1 86 ? -1.101 -1.378 -11.225 1.00 96.19 86 PHE A CA 1
ATOM 647 C C . PHE A 1 86 ? -1.895 -2.686 -11.183 1.00 96.19 86 PHE A C 1
ATOM 649 O O . PHE A 1 86 ? -1.426 -3.659 -10.594 1.00 96.19 86 PHE A O 1
ATOM 656 N N . ALA A 1 87 ? -3.024 -2.761 -11.897 1.00 95.06 87 ALA A N 1
ATOM 657 C CA . ALA A 1 87 ? -3.798 -3.999 -12.020 1.00 95.06 87 ALA A CA 1
ATOM 658 C C . ALA A 1 87 ? -2.970 -5.152 -12.613 1.00 95.06 87 ALA A C 1
ATOM 660 O O . ALA A 1 87 ? -3.032 -6.291 -12.141 1.00 95.06 87 ALA A O 1
ATOM 661 N N . LYS A 1 88 ? -2.169 -4.870 -13.648 1.00 96.44 88 LYS A N 1
ATOM 662 C CA . LYS A 1 88 ? -1.292 -5.861 -14.288 1.00 96.44 88 LYS A CA 1
ATOM 663 C C . LYS A 1 88 ? -0.195 -6.358 -13.350 1.00 96.44 88 LYS A C 1
ATOM 665 O O . LYS A 1 88 ? 0.121 -7.548 -13.377 1.00 96.44 88 LYS A O 1
ATOM 670 N N . ILE A 1 89 ? 0.389 -5.475 -12.539 1.00 96.38 89 ILE A N 1
ATOM 671 C CA . ILE A 1 89 ? 1.406 -5.841 -11.544 1.00 96.38 89 ILE A CA 1
ATOM 672 C C . ILE A 1 89 ? 0.782 -6.719 -10.453 1.00 96.38 89 ILE A C 1
ATOM 674 O O . ILE A 1 89 ? 1.317 -7.788 -10.161 1.00 96.38 89 ILE A O 1
ATOM 678 N N . GLU A 1 90 ? -0.367 -6.320 -9.899 1.00 94.12 90 GLU A N 1
ATOM 679 C CA . GLU A 1 90 ? -1.065 -7.070 -8.843 1.00 94.12 90 GLU A CA 1
ATOM 680 C C . GLU A 1 90 ? -1.523 -8.459 -9.302 1.00 94.12 90 GLU A C 1
ATOM 682 O O . GLU A 1 90 ? -1.411 -9.433 -8.559 1.00 94.12 90 GLU A O 1
ATOM 687 N N . SER A 1 91 ? -1.991 -8.573 -10.546 1.00 94.69 91 SER A N 1
AT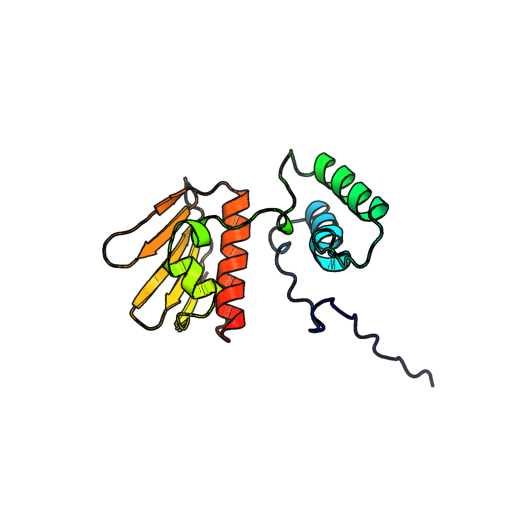OM 688 C CA . SER A 1 91 ? -2.420 -9.848 -11.135 1.00 94.69 91 SER A CA 1
ATOM 689 C C . SER A 1 91 ? -1.275 -10.703 -11.694 1.00 94.69 91 SER A C 1
ATOM 691 O O . SER A 1 91 ? -1.516 -11.828 -12.136 1.00 94.69 91 SER A O 1
ATOM 693 N N . GLY A 1 92 ? -0.036 -10.196 -11.702 1.00 94.06 92 GLY A N 1
ATOM 694 C CA . GLY A 1 92 ? 1.125 -10.888 -12.271 1.00 94.06 92 GLY A CA 1
ATOM 695 C C . GLY A 1 92 ? 1.097 -11.026 -13.799 1.00 94.06 92 GLY A C 1
ATOM 696 O O . GLY A 1 92 ? 1.794 -11.875 -14.353 1.00 94.06 92 GLY A O 1
ATOM 697 N N . GLN A 1 93 ? 0.291 -10.219 -14.495 1.00 96.38 93 GLN A N 1
ATOM 698 C CA . GLN A 1 93 ? 0.214 -10.203 -15.961 1.00 96.38 93 GLN A CA 1
ATOM 699 C C . GLN A 1 93 ? 1.454 -9.582 -16.613 1.00 96.38 93 GLN A C 1
ATOM 701 O O . GLN A 1 93 ? 1.782 -9.908 -17.754 1.00 96.38 93 GLN A O 1
ATOM 706 N N . VAL A 1 94 ? 2.146 -8.701 -15.890 1.00 96.69 94 VAL A N 1
ATOM 707 C CA . VAL A 1 94 ? 3.461 -8.171 -16.266 1.00 96.69 94 VAL A CA 1
ATOM 708 C C . VAL A 1 94 ? 4.502 -8.643 -15.268 1.00 96.69 94 VAL A C 1
ATOM 710 O O . VAL A 1 94 ? 4.221 -8.789 -14.078 1.00 96.69 94 VAL A O 1
ATOM 713 N N . ARG A 1 95 ? 5.717 -8.875 -15.764 1.00 97.56 95 ARG A N 1
ATOM 714 C CA . ARG A 1 95 ? 6.838 -9.299 -14.932 1.00 97.56 95 ARG A CA 1
ATOM 715 C C . ARG A 1 95 ? 7.511 -8.082 -14.316 1.00 97.56 95 ARG A C 1
ATOM 717 O O . ARG A 1 95 ? 8.024 -7.235 -15.045 1.00 97.56 95 ARG A O 1
ATOM 724 N N . VAL A 1 96 ? 7.576 -8.042 -12.992 1.00 98.00 96 VAL A N 1
ATOM 725 C CA . VAL A 1 96 ? 8.362 -7.045 -12.264 1.00 98.00 96 VAL A CA 1
ATOM 726 C C . VAL A 1 96 ? 9.856 -7.301 -12.491 1.00 98.00 96 VAL A C 1
ATOM 728 O O . VAL A 1 96 ? 10.335 -8.433 -12.386 1.00 98.00 96 VAL A O 1
ATOM 731 N N . GLN A 1 97 ? 10.583 -6.244 -12.843 1.00 97.75 97 GLN A N 1
ATOM 732 C CA . GLN A 1 97 ? 12.029 -6.242 -13.053 1.00 97.75 97 GLN A CA 1
ATOM 733 C C . GLN A 1 97 ? 12.764 -5.765 -11.800 1.00 97.75 97 GLN A C 1
ATOM 735 O O . GLN A 1 97 ? 13.731 -6.401 -11.379 1.00 97.75 97 GLN A O 1
ATOM 740 N N . SER A 1 98 ? 12.314 -4.659 -11.206 1.00 97.69 98 SER A N 1
ATOM 741 C CA . SER A 1 98 ? 12.934 -4.073 -10.020 1.00 97.69 98 SER A CA 1
ATOM 742 C C . SER A 1 98 ? 11.881 -3.461 -9.092 1.00 97.69 98 SER A C 1
ATOM 744 O O . SER A 1 98 ? 10.805 -3.052 -9.527 1.00 97.69 98 SER A O 1
ATOM 746 N N . CYS A 1 99 ? 12.184 -3.426 -7.794 1.00 98.06 99 CYS A N 1
ATOM 747 C CA . CYS A 1 99 ? 11.381 -2.738 -6.788 1.00 98.06 99 CYS A CA 1
ATOM 748 C C . CYS A 1 99 ? 12.311 -1.942 -5.871 1.00 98.06 99 CYS A C 1
ATOM 750 O O . CYS A 1 99 ? 13.211 -2.510 -5.250 1.00 98.06 99 CYS A O 1
ATOM 752 N N . THR A 1 100 ? 12.090 -0.633 -5.776 1.00 97.62 100 THR A N 1
ATOM 753 C CA . THR A 1 100 ? 12.905 0.273 -4.961 1.00 97.62 100 THR A CA 1
ATOM 754 C C . THR A 1 100 ? 12.016 1.092 -4.037 1.00 97.62 100 THR A C 1
ATOM 756 O O . THR A 1 100 ? 11.071 1.745 -4.479 1.00 97.62 100 THR A O 1
ATOM 759 N N . ILE A 1 101 ? 12.329 1.075 -2.745 1.00 95.25 101 ILE A N 1
ATOM 760 C CA . ILE A 1 101 ? 11.642 1.845 -1.711 1.00 95.25 101 ILE A CA 1
ATOM 761 C C . ILE A 1 101 ? 12.545 3.006 -1.308 1.00 95.25 101 ILE A C 1
ATOM 763 O O . ILE A 1 101 ? 13.661 2.808 -0.839 1.00 95.25 101 ILE A O 1
ATOM 767 N N . PHE A 1 102 ? 12.033 4.215 -1.475 1.00 93.88 102 PHE A N 1
ATOM 768 C CA . PHE A 1 102 ? 12.622 5.467 -1.020 1.00 93.88 102 PHE A CA 1
ATOM 769 C C . PHE A 1 102 ? 11.856 5.982 0.209 1.00 93.88 102 PHE A C 1
ATOM 771 O O . PHE A 1 102 ? 10.718 5.549 0.452 1.00 93.88 102 PHE A O 1
ATOM 778 N N . PRO A 1 103 ? 12.403 6.977 0.936 1.00 90.88 103 PRO A N 1
ATOM 779 C CA . PRO A 1 103 ? 11.720 7.566 2.086 1.00 90.88 103 PRO A CA 1
ATOM 780 C C . PRO A 1 103 ? 10.315 8.092 1.768 1.00 90.88 103 PRO A C 1
ATOM 782 O O . PRO A 1 103 ? 9.429 7.993 2.607 1.00 90.88 103 PRO A O 1
ATOM 785 N N . THR A 1 104 ? 10.101 8.611 0.554 1.00 92.25 104 THR A N 1
ATOM 786 C CA . THR A 1 104 ? 8.845 9.266 0.145 1.00 92.25 104 THR A CA 1
ATOM 787 C C . THR A 1 104 ? 8.175 8.630 -1.068 1.00 92.25 104 THR A C 1
ATOM 789 O O . THR A 1 104 ? 7.210 9.180 -1.590 1.00 92.25 104 THR A O 1
ATOM 792 N N . GLN A 1 105 ? 8.687 7.513 -1.582 1.00 94.31 105 GLN A N 1
ATOM 793 C CA . GLN A 1 105 ? 8.057 6.829 -2.711 1.00 94.31 105 GLN A CA 1
ATOM 794 C C . GLN A 1 105 ? 8.437 5.350 -2.756 1.00 94.31 105 GLN A C 1
ATOM 796 O O . GLN A 1 105 ? 9.485 4.950 -2.260 1.00 94.31 105 GLN A O 1
ATOM 801 N N . ILE A 1 106 ? 7.622 4.542 -3.414 1.00 96.00 106 ILE A N 1
ATOM 802 C CA . ILE A 1 106 ? 7.988 3.208 -3.895 1.00 96.00 106 ILE A CA 1
ATOM 803 C C . ILE A 1 106 ? 7.901 3.220 -5.418 1.00 96.00 106 ILE A C 1
ATOM 805 O O . ILE A 1 106 ? 6.981 3.812 -5.984 1.00 96.00 106 ILE A O 1
ATOM 809 N N . ARG A 1 107 ? 8.880 2.597 -6.072 1.00 96.69 107 ARG A N 1
ATOM 810 C CA . ARG A 1 107 ? 8.938 2.431 -7.524 1.00 96.69 107 ARG A CA 1
ATOM 811 C C . ARG A 1 107 ? 9.030 0.963 -7.875 1.00 96.69 107 ARG A C 1
ATOM 813 O O . ARG A 1 107 ? 9.865 0.253 -7.316 1.00 96.69 107 ARG A O 1
ATOM 820 N N . VAL A 1 108 ? 8.203 0.541 -8.817 1.00 97.62 108 VAL A N 1
ATOM 821 C CA . VAL A 1 108 ? 8.235 -0.795 -9.402 1.00 97.62 108 VAL A CA 1
ATOM 822 C C . VAL A 1 108 ? 8.374 -0.651 -10.907 1.00 97.62 108 VAL A C 1
ATOM 824 O O . VAL A 1 108 ? 7.493 -0.108 -11.567 1.00 97.62 108 VAL A O 1
ATOM 827 N N . GLU A 1 109 ? 9.488 -1.137 -11.437 1.00 97.31 109 GLU A N 1
ATOM 828 C CA . GLU A 1 109 ? 9.760 -1.185 -12.872 1.00 97.31 109 GLU A CA 1
ATOM 829 C C . GLU A 1 109 ? 9.377 -2.568 -13.396 1.00 97.31 109 GLU A C 1
ATOM 831 O O . GLU A 1 109 ? 9.715 -3.590 -12.783 1.00 97.31 109 GLU A O 1
ATOM 836 N N . VAL A 1 110 ? 8.693 -2.622 -14.537 1.00 97.00 110 VAL A N 1
ATOM 837 C CA . VAL A 1 110 ? 8.341 -3.882 -15.204 1.00 97.00 110 VAL A CA 1
ATOM 838 C C . VAL A 1 110 ? 9.216 -4.126 -16.428 1.00 97.00 110 VAL A C 1
ATOM 840 O O . VAL A 1 110 ? 9.776 -3.205 -17.023 1.00 97.00 110 VAL A O 1
ATOM 843 N N . VAL A 1 111 ? 9.311 -5.390 -16.844 1.00 93.69 111 VAL A N 1
ATOM 844 C CA . VAL A 1 111 ? 9.980 -5.759 -18.097 1.00 93.69 111 VAL A CA 1
ATOM 845 C C . VAL A 1 111 ? 9.261 -5.072 -19.261 1.00 93.69 111 VAL A C 1
ATOM 847 O O . VAL A 1 111 ? 8.129 -5.421 -19.582 1.00 93.69 111 VAL A O 1
ATOM 850 N N . GLY A 1 112 ? 9.928 -4.105 -19.889 1.00 89.75 112 GLY A N 1
ATOM 851 C CA . GLY A 1 112 ? 9.329 -3.214 -20.890 1.00 89.75 112 GLY A CA 1
ATOM 852 C C . GLY A 1 112 ? 9.632 -1.736 -20.638 1.00 89.75 112 GLY A C 1
ATOM 853 O O . GLY A 1 112 ? 9.538 -0.943 -21.571 1.00 89.75 112 GLY A O 1
ATOM 854 N N . GLY A 1 113 ? 10.076 -1.390 -19.423 1.00 91.12 113 GLY A N 1
ATOM 855 C CA . GLY A 1 113 ? 10.538 -0.049 -19.055 1.00 91.12 113 GLY A CA 1
ATOM 856 C C . GLY A 1 113 ? 9.450 0.883 -18.519 1.00 91.12 113 GLY A C 1
ATOM 857 O O . GLY A 1 113 ? 9.742 2.042 -18.242 1.00 91.12 113 GLY A O 1
ATOM 858 N N . GLU A 1 114 ? 8.212 0.405 -18.369 1.00 94.69 114 GLU A N 1
ATOM 859 C CA . GLU A 1 114 ? 7.162 1.144 -17.662 1.00 94.69 114 GLU A CA 1
ATOM 860 C C . GLU A 1 114 ? 7.417 1.096 -16.144 1.00 94.69 114 GLU A C 1
ATOM 862 O O . GLU A 1 114 ? 7.848 0.071 -15.601 1.00 94.69 114 GLU A O 1
ATOM 867 N N . GLU A 1 115 ? 7.116 2.193 -15.446 1.00 95.44 115 GLU A N 1
ATOM 868 C CA . GLU A 1 115 ? 7.242 2.277 -13.986 1.00 95.44 115 GLU A CA 1
ATOM 869 C C . GLU A 1 115 ? 5.898 2.596 -13.329 1.00 95.44 115 GLU A C 1
ATOM 871 O O . GLU A 1 115 ? 5.226 3.555 -13.708 1.00 95.44 115 GLU A O 1
ATOM 876 N N . ALA A 1 116 ? 5.548 1.840 -12.289 1.00 96.62 116 ALA A N 1
ATOM 877 C CA . ALA A 1 116 ? 4.501 2.184 -11.336 1.00 96.62 116 ALA A CA 1
ATOM 878 C C . ALA A 1 116 ? 5.130 2.855 -10.110 1.00 96.62 116 ALA A C 1
ATOM 880 O O . ALA A 1 116 ? 6.064 2.325 -9.501 1.00 96.62 116 ALA A O 1
ATOM 881 N N . ILE A 1 117 ? 4.614 4.022 -9.736 1.00 96.31 117 ILE A N 1
ATOM 882 C CA . ILE A 1 117 ? 5.153 4.839 -8.649 1.00 96.31 117 ILE A CA 1
ATOM 883 C C . ILE A 1 117 ? 4.032 5.168 -7.677 1.00 96.31 117 ILE A C 1
ATOM 885 O O . ILE A 1 117 ? 2.952 5.575 -8.090 1.00 96.31 117 ILE A O 1
ATOM 889 N N . ILE A 1 118 ? 4.303 5.047 -6.380 1.00 96.38 118 ILE A N 1
ATOM 890 C CA . ILE A 1 118 ? 3.471 5.647 -5.333 1.00 96.38 118 ILE A CA 1
ATOM 891 C C . ILE A 1 118 ? 4.342 6.629 -4.566 1.00 96.38 118 ILE A C 1
ATOM 893 O O . ILE A 1 118 ? 5.413 6.242 -4.104 1.00 96.38 118 ILE A O 1
ATOM 897 N N . SER A 1 119 ? 3.904 7.879 -4.437 1.00 94.88 119 SER A N 1
ATOM 898 C CA . SER A 1 119 ? 4.644 8.957 -3.784 1.00 94.88 119 SER A CA 1
ATOM 899 C C . SER A 1 119 ? 3.841 9.599 -2.657 1.00 94.88 119 SER A C 1
ATOM 901 O O . SER A 1 119 ? 2.657 9.879 -2.807 1.00 94.88 119 SER A O 1
ATOM 903 N N . ASP A 1 120 ? 4.524 9.896 -1.555 1.00 90.75 120 ASP A N 1
ATOM 904 C CA . ASP A 1 120 ? 4.004 10.545 -0.348 1.00 90.75 120 ASP A CA 1
ATOM 905 C C . ASP A 1 120 ? 4.059 12.084 -0.443 1.00 90.75 120 ASP A C 1
ATOM 907 O O . ASP A 1 120 ? 4.105 12.776 0.575 1.00 90.75 120 ASP A O 1
ATOM 911 N N . GLY A 1 121 ? 4.137 12.635 -1.662 1.00 82.62 121 GLY A N 1
ATOM 912 C CA . GLY A 1 121 ? 4.146 14.080 -1.892 1.00 82.62 121 GLY A CA 1
ATOM 913 C C . GLY A 1 121 ? 2.872 14.772 -1.381 1.00 82.62 121 GLY A C 1
ATOM 914 O O . GLY A 1 121 ? 1.943 14.116 -0.930 1.00 82.62 121 GLY A O 1
ATOM 915 N N . PRO A 1 122 ? 2.796 16.109 -1.408 1.00 81.38 122 PRO A N 1
ATOM 916 C CA . PRO A 1 122 ? 1.537 16.831 -1.250 1.00 81.38 122 PRO A CA 1
ATOM 917 C C . PRO A 1 122 ? 0.974 17.232 -2.634 1.00 81.38 122 PRO A C 1
ATOM 919 O O . PRO A 1 122 ? 1.479 18.195 -3.218 1.00 81.38 122 PRO A O 1
ATOM 922 N N . PRO A 1 123 ? -0.064 16.553 -3.168 1.00 84.12 123 PRO A N 1
ATOM 923 C CA . PRO A 1 123 ? -0.786 15.413 -2.591 1.00 84.12 123 PRO A CA 1
ATOM 924 C C . PRO A 1 123 ? -0.076 14.072 -2.825 1.00 84.12 123 PRO A C 1
ATOM 926 O O . PRO A 1 123 ? 0.735 13.930 -3.745 1.00 84.12 123 PRO A O 1
ATOM 929 N N . GLY A 1 124 ? -0.376 13.099 -1.957 1.00 92.06 124 GLY A N 1
ATOM 930 C CA . GLY A 1 124 ? 0.137 11.740 -2.090 1.00 92.06 124 GLY A CA 1
ATOM 931 C C . GLY A 1 124 ? -0.581 11.084 -3.255 1.00 92.06 124 GLY A C 1
ATOM 932 O O . GLY A 1 124 ? -1.742 11.405 -3.504 1.00 92.06 124 GLY A O 1
ATOM 933 N N . ALA A 1 125 ? 0.088 10.221 -4.009 1.00 95.44 125 ALA A N 1
ATOM 934 C CA . ALA A 1 125 ? -0.475 9.752 -5.266 1.00 95.44 125 ALA A CA 1
ATOM 935 C C . ALA A 1 125 ? 0.170 8.495 -5.817 1.00 95.44 125 ALA A C 1
ATOM 937 O O . ALA A 1 125 ? 1.306 8.165 -5.477 1.00 95.44 125 ALA A O 1
ATOM 938 N N . CYS A 1 126 ? -0.533 7.858 -6.748 1.00 95.31 126 CYS A N 1
ATOM 939 C CA . CYS A 1 126 ? 0.062 6.901 -7.664 1.00 95.31 126 CYS A CA 1
ATOM 940 C C . CYS A 1 126 ? 0.131 7.435 -9.087 1.00 95.31 126 CYS A C 1
ATOM 942 O O . CYS A 1 126 ? -0.725 8.200 -9.537 1.00 95.31 126 CYS A O 1
ATOM 944 N N . SER A 1 127 ? 1.172 7.014 -9.793 1.00 94.94 127 SER A N 1
ATOM 945 C CA . SER A 1 127 ? 1.408 7.374 -11.178 1.00 94.94 127 SER A CA 1
ATOM 946 C C . SER A 1 127 ? 2.064 6.248 -11.960 1.00 94.94 127 SER A C 1
ATOM 94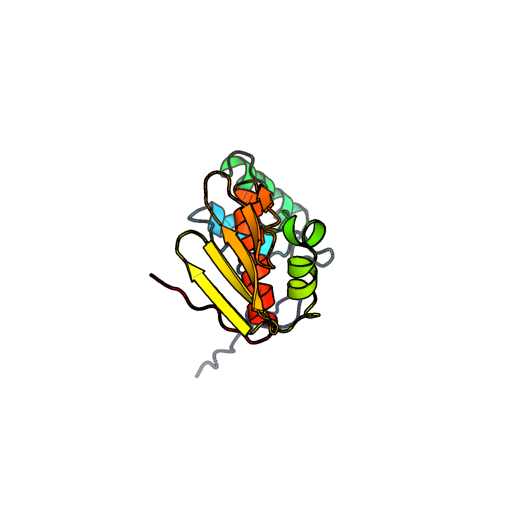8 O O . SER A 1 127 ? 2.682 5.340 -11.397 1.00 94.94 127 SER A O 1
ATOM 950 N N . VAL A 1 128 ? 1.904 6.320 -13.277 1.00 93.62 128 VAL A N 1
ATOM 951 C CA . VAL A 1 128 ? 2.595 5.463 -14.241 1.00 93.62 128 VAL A CA 1
ATOM 952 C C . VAL A 1 128 ? 3.509 6.337 -15.090 1.00 93.62 128 VAL A C 1
ATOM 954 O O . VAL A 1 128 ? 3.114 7.430 -15.492 1.00 93.62 128 VAL A O 1
ATOM 957 N N . VAL A 1 129 ? 4.731 5.880 -15.350 1.00 89.38 129 VAL A N 1
ATOM 958 C CA . VAL A 1 129 ? 5.658 6.540 -16.276 1.00 89.38 129 VAL A CA 1
ATOM 959 C C . VAL A 1 129 ? 5.731 5.719 -17.562 1.00 89.38 129 VAL A C 1
ATOM 961 O O . VAL A 1 129 ? 6.422 4.707 -17.613 1.00 89.38 129 VAL A O 1
ATOM 964 N N . ASP A 1 130 ? 5.016 6.169 -18.595 1.00 77.31 130 ASP A N 1
ATOM 965 C CA . ASP A 1 130 ? 4.927 5.536 -19.926 1.00 77.31 130 ASP A CA 1
ATOM 966 C C . ASP A 1 130 ? 5.011 6.559 -21.088 1.00 77.31 130 ASP A C 1
ATOM 968 O O . ASP A 1 130 ? 4.609 6.302 -22.222 1.00 77.31 130 ASP A O 1
ATOM 972 N N . GLY A 1 131 ? 5.553 7.752 -20.818 1.00 65.69 131 GLY A N 1
ATOM 973 C CA . GLY A 1 131 ? 5.613 8.867 -21.771 1.00 65.69 131 GLY A CA 1
ATOM 974 C C . GLY A 1 131 ? 4.477 9.888 -21.621 1.00 65.69 131 GLY A C 1
ATOM 975 O O . GLY A 1 131 ? 4.628 11.011 -22.108 1.00 65.69 131 GLY A O 1
ATOM 976 N N . SER A 1 132 ? 3.401 9.574 -20.883 1.00 64.94 132 SER A N 1
ATOM 977 C CA . SER A 1 132 ? 2.410 10.559 -20.424 1.00 64.94 132 SER A CA 1
ATOM 978 C C . SER A 1 132 ? 1.916 10.222 -19.010 1.00 64.94 132 SER A C 1
ATOM 980 O O . SER A 1 132 ? 1.087 9.333 -18.848 1.00 64.94 132 SER A O 1
ATOM 982 N N . PRO A 1 133 ? 2.401 10.910 -17.959 1.00 71.88 133 PRO A N 1
ATOM 983 C CA . PRO A 1 133 ? 2.142 10.474 -16.595 1.00 71.88 133 PRO A CA 1
ATOM 984 C C . PRO A 1 133 ? 0.663 10.619 -16.225 1.00 71.88 133 PRO A C 1
ATOM 986 O O . PRO A 1 133 ? 0.157 11.731 -16.061 1.00 71.88 133 PRO A O 1
ATOM 989 N N . ALA A 1 134 ? -0.018 9.488 -16.050 1.00 79.44 134 ALA A N 1
ATOM 990 C CA . ALA A 1 134 ? -1.297 9.437 -15.355 1.00 79.44 134 ALA A CA 1
ATOM 991 C C . ALA A 1 134 ? -1.061 9.608 -13.847 1.00 79.44 134 ALA A C 1
ATOM 993 O O . ALA A 1 134 ? -0.072 9.100 -13.314 1.00 79.44 134 ALA A O 1
ATOM 994 N N . PHE A 1 135 ? -1.954 10.324 -13.163 1.00 87.44 135 PHE A N 1
ATOM 995 C CA . PHE A 1 135 ? -1.834 10.627 -11.737 1.00 87.44 135 PHE A CA 1
ATOM 996 C C . PHE A 1 135 ? -3.185 10.479 -11.041 1.00 87.44 135 PHE A C 1
ATOM 998 O O . PHE A 1 135 ? -4.192 11.005 -11.516 1.00 87.44 135 PHE A O 1
ATOM 1005 N N . VAL A 1 136 ? -3.187 9.781 -9.909 1.00 93.19 136 VAL A N 1
ATOM 1006 C CA . VAL A 1 136 ? -4.351 9.596 -9.040 1.00 93.19 136 VAL A CA 1
ATOM 1007 C C . VAL A 1 136 ? -3.966 10.059 -7.643 1.00 93.19 136 VAL A C 1
ATOM 1009 O O . VAL A 1 136 ? -3.054 9.496 -7.039 1.00 93.19 136 VAL A O 1
ATOM 1012 N N . GLU A 1 137 ? -4.659 11.079 -7.139 1.00 95.19 137 GLU A N 1
ATOM 1013 C CA . GLU A 1 137 ? -4.510 11.533 -5.755 1.00 95.19 137 GLU A CA 1
ATOM 1014 C C . GLU A 1 137 ? -5.015 10.470 -4.780 1.00 95.19 137 GLU A C 1
ATOM 1016 O O . GLU A 1 137 ? -6.047 9.839 -5.003 1.00 95.19 137 GLU A O 1
ATOM 1021 N N . LEU A 1 138 ? -4.282 10.299 -3.687 1.00 93.38 138 LEU A N 1
ATOM 1022 C CA . LEU A 1 138 ? -4.560 9.341 -2.631 1.00 93.38 138 LEU A CA 1
ATOM 1023 C C . LEU A 1 138 ? -4.753 10.079 -1.312 1.00 93.38 138 LEU A C 1
ATOM 1025 O O . LEU A 1 138 ? -4.010 10.998 -0.956 1.00 93.38 138 LEU A O 1
ATOM 1029 N N . THR A 1 139 ? -5.719 9.617 -0.529 1.00 91.19 139 THR A N 1
ATOM 1030 C CA . THR A 1 139 ? -5.774 9.939 0.895 1.00 91.19 139 THR A CA 1
ATOM 1031 C C . THR A 1 139 ? -4.556 9.347 1.620 1.00 91.19 139 THR A C 1
ATOM 1033 O O . THR A 1 139 ? -3.953 8.380 1.144 1.00 91.19 139 THR A O 1
ATOM 1036 N N . PRO A 1 140 ? -4.196 9.852 2.817 1.00 87.38 140 PRO A N 1
ATOM 1037 C CA . PRO A 1 140 ? -3.099 9.278 3.599 1.00 87.38 140 PRO A CA 1
ATOM 1038 C C . PRO A 1 140 ? -3.259 7.775 3.867 1.00 87.38 140 PRO A C 1
ATOM 1040 O O . PRO A 1 140 ? -2.273 7.047 3.908 1.00 87.38 140 PRO A O 1
ATOM 1043 N N . GLN A 1 141 ? -4.497 7.299 4.018 1.00 83.50 141 GLN A N 1
ATOM 1044 C CA . GLN A 1 141 ? -4.774 5.886 4.253 1.00 83.50 141 GLN A CA 1
ATOM 1045 C C . GLN A 1 141 ? -4.599 5.046 2.982 1.00 83.50 141 GLN A C 1
ATOM 1047 O O . GLN A 1 141 ? -3.955 3.998 3.022 1.00 83.50 141 GLN A O 1
ATOM 1052 N N . GLU A 1 142 ? -5.138 5.503 1.849 1.00 91.38 142 GLU A N 1
ATOM 1053 C CA . GLU A 1 142 ? -4.962 4.818 0.563 1.00 91.38 142 GLU A CA 1
ATOM 1054 C C . GLU A 1 142 ? -3.490 4.761 0.169 1.00 91.38 142 GLU A C 1
ATOM 1056 O O . GLU A 1 142 ? -3.030 3.730 -0.307 1.00 91.38 142 GLU A O 1
ATOM 1061 N N . LEU A 1 143 ? -2.727 5.821 0.442 1.00 91.06 143 LEU A N 1
ATOM 1062 C CA . LEU A 1 143 ? -1.285 5.856 0.237 1.00 91.06 143 LEU A CA 1
ATOM 1063 C C . LEU A 1 143 ? -0.584 4.698 0.966 1.00 91.06 143 LEU A C 1
ATOM 1065 O O . LEU A 1 143 ? 0.183 3.956 0.350 1.00 91.06 143 LEU A O 1
ATOM 1069 N N . LEU A 1 144 ? -0.884 4.494 2.254 1.00 86.50 144 LEU A N 1
ATOM 1070 C CA . LEU A 1 144 ? -0.318 3.392 3.040 1.00 86.50 144 LEU A CA 1
ATOM 1071 C C . LEU A 1 144 ? -0.660 2.028 2.431 1.00 86.50 144 LEU A C 1
ATOM 1073 O O . LEU A 1 144 ? 0.233 1.197 2.237 1.00 86.50 144 LEU A O 1
ATOM 1077 N N . VAL A 1 145 ? -1.932 1.810 2.091 1.00 88.75 145 VAL A N 1
ATOM 1078 C CA . VAL A 1 145 ? -2.393 0.544 1.504 1.00 88.75 145 VAL A CA 1
ATOM 1079 C C . VAL A 1 145 ? -1.771 0.296 0.142 1.00 88.75 145 VAL A C 1
ATOM 1081 O O . VAL A 1 145 ? -1.292 -0.808 -0.122 1.00 88.75 145 VAL A O 1
ATOM 1084 N N . CYS A 1 146 ? -1.732 1.307 -0.718 1.00 93.19 146 CYS A N 1
ATOM 1085 C CA . CYS A 1 146 ? -1.146 1.198 -2.041 1.00 93.19 146 CYS A CA 1
ATOM 1086 C C . CYS A 1 146 ? 0.328 0.814 -1.962 1.00 93.19 146 CYS A C 1
ATOM 1088 O O . CYS A 1 146 ? 0.759 -0.084 -2.684 1.00 93.19 146 CYS A O 1
ATOM 1090 N N . ARG A 1 147 ? 1.105 1.432 -1.060 1.00 93.00 147 ARG A N 1
ATOM 1091 C CA . ARG A 1 147 ? 2.535 1.115 -0.916 1.00 93.00 147 ARG A CA 1
ATOM 1092 C C . ARG A 1 147 ? 2.755 -0.339 -0.526 1.00 93.00 147 ARG A C 1
ATOM 1094 O O . ARG A 1 147 ? 3.606 -1.011 -1.106 1.00 93.00 147 ARG A O 1
ATOM 1101 N N . VAL A 1 148 ? 1.981 -0.826 0.445 1.00 88.75 148 VAL A N 1
ATOM 1102 C CA . VAL A 1 148 ? 2.053 -2.224 0.884 1.00 88.75 148 VAL A CA 1
ATOM 1103 C C . VAL A 1 148 ? 1.629 -3.163 -0.241 1.00 88.75 148 VAL A C 1
ATOM 1105 O O . VAL A 1 148 ? 2.316 -4.151 -0.486 1.00 88.75 148 VAL A O 1
ATOM 1108 N N . THR A 1 149 ? 0.540 -2.846 -0.941 1.00 90.88 149 THR A N 1
ATOM 1109 C CA . THR A 1 149 ? -0.001 -3.675 -2.028 1.00 90.88 149 THR A CA 1
ATOM 1110 C C . THR A 1 149 ? 1.003 -3.806 -3.169 1.00 90.88 149 THR A C 1
ATOM 1112 O O . THR A 1 149 ? 1.330 -4.920 -3.574 1.00 90.88 149 THR A O 1
ATOM 1115 N N . LEU A 1 150 ? 1.585 -2.689 -3.613 1.00 94.62 150 LEU A N 1
ATOM 1116 C CA . LEU A 1 150 ? 2.571 -2.681 -4.689 1.00 94.62 150 LEU A CA 1
ATOM 1117 C C . LEU A 1 150 ? 3.858 -3.434 -4.301 1.00 94.62 150 LEU A C 1
ATOM 1119 O O . LEU A 1 150 ? 4.371 -4.220 -5.097 1.00 94.62 150 LEU A O 1
ATOM 1123 N N . ARG A 1 151 ? 4.345 -3.262 -3.061 1.00 94.75 151 ARG A N 1
ATOM 1124 C CA . ARG A 1 151 ? 5.473 -4.044 -2.519 1.00 94.75 151 ARG A CA 1
ATOM 1125 C C . ARG A 1 151 ? 5.171 -5.543 -2.546 1.00 94.75 151 ARG A C 1
ATOM 1127 O O . ARG A 1 151 ? 5.961 -6.313 -3.084 1.00 94.75 151 ARG A O 1
ATOM 1134 N N . LYS A 1 152 ? 4.020 -5.954 -2.001 1.00 89.56 152 LYS A N 1
ATOM 1135 C CA . LYS A 1 152 ? 3.614 -7.368 -1.953 1.00 89.56 152 LYS A CA 1
ATOM 1136 C C . LYS A 1 152 ? 3.488 -7.966 -3.351 1.00 89.56 152 LYS A C 1
ATOM 1138 O O . LYS A 1 152 ? 3.886 -9.108 -3.553 1.00 89.56 152 LYS A O 1
ATOM 1143 N N . ALA A 1 153 ? 2.966 -7.209 -4.313 1.00 92.62 153 ALA A N 1
ATOM 1144 C CA . ALA A 1 153 ? 2.853 -7.663 -5.693 1.00 92.62 153 ALA A CA 1
ATOM 1145 C C . ALA A 1 153 ? 4.231 -7.940 -6.322 1.00 92.62 153 ALA A C 1
ATOM 1147 O O . ALA A 1 153 ? 4.404 -8.963 -6.981 1.00 92.62 153 ALA A O 1
ATOM 1148 N N . ALA A 1 154 ? 5.234 -7.091 -6.066 1.00 95.50 154 ALA A N 1
ATOM 1149 C CA . ALA A 1 154 ? 6.610 -7.342 -6.501 1.00 95.50 154 ALA A CA 1
ATOM 1150 C C . ALA A 1 154 ? 7.223 -8.581 -5.817 1.00 95.50 154 ALA A C 1
ATOM 1152 O O . ALA A 1 154 ? 7.785 -9.455 -6.484 1.00 95.50 154 ALA A O 1
ATOM 1153 N N . GLU A 1 155 ? 7.057 -8.704 -4.500 1.00 92.38 155 GLU A N 1
ATOM 1154 C CA . GLU A 1 155 ? 7.580 -9.831 -3.715 1.00 92.38 155 GLU A CA 1
ATOM 1155 C C . GLU A 1 155 ? 6.939 -11.169 -4.111 1.00 92.38 155 GLU A C 1
ATOM 1157 O O . GLU A 1 155 ? 7.633 -12.183 -4.208 1.00 92.38 155 GLU A O 1
ATOM 1162 N N . ALA A 1 156 ? 5.640 -11.178 -4.426 1.00 91.12 156 ALA A N 1
ATOM 1163 C CA . ALA A 1 156 ? 4.926 -12.355 -4.921 1.00 91.12 156 ALA A CA 1
ATOM 1164 C C . ALA A 1 156 ? 5.482 -12.869 -6.262 1.00 91.12 156 ALA A C 1
ATOM 1166 O O . ALA A 1 156 ? 5.357 -14.054 -6.572 1.00 91.12 156 ALA A O 1
ATOM 1167 N N . GLN A 1 157 ? 6.136 -11.999 -7.034 1.00 95.25 157 GLN A N 1
ATOM 1168 C CA . GLN A 1 157 ? 6.835 -12.346 -8.272 1.00 95.25 157 GLN A CA 1
ATOM 1169 C C . GLN A 1 157 ? 8.320 -12.698 -8.050 1.00 95.25 157 GLN A C 1
ATOM 1171 O O . GLN A 1 157 ? 9.063 -12.891 -9.013 1.00 95.25 157 GLN A O 1
ATOM 1176 N N . GLY A 1 158 ? 8.766 -12.803 -6.794 1.00 94.06 158 GLY A N 1
ATOM 1177 C CA . GLY A 1 158 ? 10.144 -13.135 -6.430 1.00 94.06 158 GLY A CA 1
ATOM 1178 C C . GLY A 1 158 ? 11.116 -11.956 -6.497 1.00 94.06 158 GLY A C 1
ATOM 1179 O O . GLY A 1 158 ? 12.327 -12.178 -6.510 1.00 94.06 158 GLY A O 1
ATOM 1180 N N . VAL A 1 159 ? 10.616 -10.717 -6.548 1.00 96.31 159 VAL A N 1
ATOM 1181 C CA . VAL A 1 159 ? 11.445 -9.506 -6.567 1.00 96.31 159 VAL A CA 1
ATOM 1182 C C . VAL A 1 159 ? 11.499 -8.899 -5.170 1.00 96.31 159 VAL A C 1
ATOM 1184 O O . VAL A 1 159 ? 10.507 -8.383 -4.664 1.00 96.31 159 VAL A O 1
ATOM 1187 N N . THR A 1 160 ? 12.673 -8.941 -4.538 1.00 94.94 160 THR A N 1
ATOM 1188 C CA . THR A 1 160 ? 12.906 -8.264 -3.256 1.00 94.94 160 THR A CA 1
ATOM 1189 C C . THR A 1 160 ? 12.989 -6.755 -3.462 1.00 94.94 160 THR A C 1
ATOM 1191 O O . THR A 1 160 ? 13.811 -6.279 -4.246 1.00 94.94 160 THR A O 1
ATOM 1194 N N . CYS A 1 161 ? 12.175 -5.998 -2.727 1.00 94.44 161 CYS A N 1
ATOM 1195 C CA . CYS A 1 161 ? 12.247 -4.543 -2.729 1.00 94.44 161 CYS A CA 1
ATOM 1196 C C . CYS A 1 161 ? 13.478 -4.042 -1.962 1.00 94.44 161 CYS A C 1
ATOM 1198 O O . CYS A 1 161 ? 13.705 -4.417 -0.811 1.00 94.44 161 CYS A O 1
ATOM 1200 N N . VAL A 1 162 ? 14.268 -3.177 -2.598 1.00 96.12 162 VAL A N 1
ATOM 1201 C CA . VAL A 1 162 ? 15.494 -2.615 -2.017 1.00 96.12 162 VAL A CA 1
ATOM 1202 C C . VAL A 1 162 ? 15.199 -1.255 -1.397 1.00 96.12 162 VAL A C 1
ATOM 1204 O O . VAL A 1 162 ? 14.633 -0.380 -2.050 1.00 96.12 162 VAL A O 1
ATOM 1207 N N . PHE A 1 163 ? 15.604 -1.066 -0.143 1.00 93.00 163 PHE A N 1
ATOM 1208 C CA . PHE A 1 163 ? 15.521 0.227 0.532 1.00 93.00 163 PHE A CA 1
ATOM 1209 C C . PHE A 1 163 ? 16.707 1.100 0.133 1.00 93.00 163 PHE A C 1
ATOM 1211 O O . PHE A 1 163 ? 17.858 0.676 0.235 1.00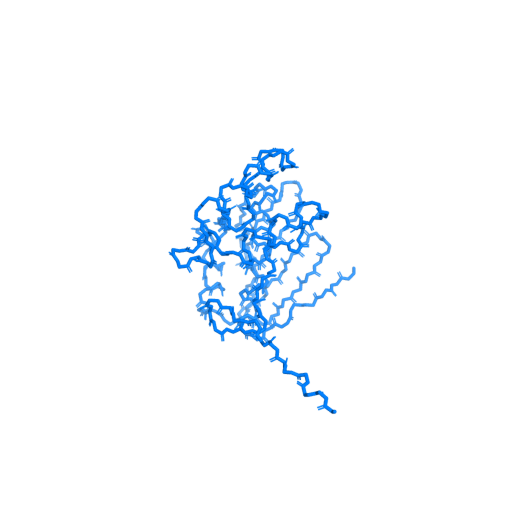 93.00 163 PHE A O 1
ATOM 1218 N N . THR A 1 164 ? 16.413 2.315 -0.313 1.00 91.25 164 THR A N 1
ATOM 1219 C CA . THR A 1 164 ? 17.407 3.353 -0.588 1.00 91.25 164 THR A CA 1
ATOM 1220 C C . THR A 1 164 ? 17.287 4.426 0.486 1.00 91.25 164 THR A C 1
ATOM 1222 O O . THR A 1 164 ? 16.172 4.856 0.792 1.00 91.25 164 THR A O 1
ATOM 1225 N N . GLU A 1 165 ? 18.424 4.802 1.075 1.00 77.56 165 GLU A N 1
ATOM 1226 C CA . GLU A 1 165 ? 18.526 5.905 2.043 1.00 77.56 165 GLU A CA 1
ATOM 1227 C C . GLU A 1 165 ? 18.340 7.276 1.379 1.00 77.56 165 GLU A C 1
ATOM 1229 O O . GLU A 1 165 ? 18.803 7.454 0.226 1.00 77.56 165 GLU A O 1
#

Solvent-accessible surface area (backbone atoms only — not comparable to full-atom values): 9679 Å² total; per-residue (Å²): 139,83,84,82,77,84,81,75,74,84,35,97,86,71,46,70,74,64,92,70,57,71,40,72,86,46,60,71,72,54,22,56,46,38,39,47,34,59,52,74,23,26,62,87,46,98,81,36,82,56,53,71,69,57,46,52,52,43,49,63,5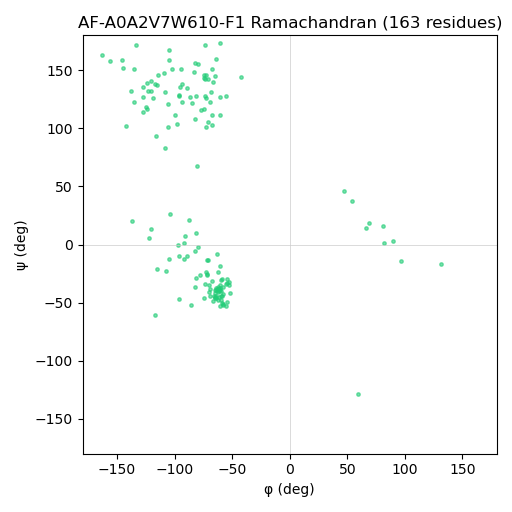1,42,57,74,73,45,82,75,55,76,60,55,78,78,52,66,42,64,50,43,82,75,34,69,68,46,35,30,40,64,70,60,77,46,56,70,69,49,36,42,35,46,92,54,33,40,40,36,34,32,75,88,71,40,32,45,35,38,35,67,49,98,75,20,29,38,35,40,50,77,91,67,73,51,77,44,83,37,55,78,66,36,44,55,36,34,52,45,50,57,51,49,30,35,42,77,71,73,40,75,67,44,81,48,134

Secondary structure (DSSP, 8-state):
-------PPPPTTS-SSP---TTTT--HHHHHHHIIIIIIS-TTSTT-SS-HHHHHHHHHHHHHHSTTPPPGGG---THHHH-HHHHHHHTTSS-EEEEEEETTEEEEEETTS-EEEEE-SSSEEEEEESSS-EEEEE-HHHHHHHHHHHHHHHHHTT-PPEE--

Mean predicted aligned error: 8.95 Å

Foldseek 3Di:
DDDDDPDDDAFPVRDPPFPPCLLVPPDDPLSVLLCVQVPVQVVVDPPTPDDVVVNVVSVVSCCVPVVPDDRSNVDAQCCLVVPVVLVCLLVVVFQWDAWEDEPFKIWTATDPGKIWMFGVPVQTWIWIPDPDIDIDGDDPSSSSSSVSSNCVSNVVNVHHYHYDD

Sequence (165 aa):
MFIAGTAFAKTPDGKPPSVETVCDNEKGVLFGLCNAYCEAQDCTDPNQHSSNTACQQLIKNWEKHAEGRPFPCETKCPCADLLELFAKIESGQVRVQSCTIFPTQIRVEVVGGEEAIISDGPPGACSVVDGSPAFVELTPQELLVCRVTLRKAAEAQGVTCVFTE

Nearest PDB structures (foldseek):
  8y7e-assembly1_3  TM=5.890E-01  e=4.002E-01  Homo sapiens
  4jhn-assembly3_C  TM=8.317E-01  e=2.363E+00  Homo sapiens
  8bja-assembly1_B  TM=6.192E-01  e=4.779E-01  Homo sapiens
  8d4x-assembly1_A  TM=3.537E-01  e=1.967E-01  Homo sapiens
  8e0q-assembly1_B  TM=3.639E-01  e=1.656E+00  Homo sapiens